Protein AF-A0ABD0PM63-F1 (afdb_monomer_lite)

pLDDT: mean 94.74, std 7.74, range [63.75, 98.75]

Secondary structure (DSSP, 8-state):
---TGGGTT-SHHHHHHHHHHHHHHHHHHTT-TTS--EEEEESHHHHHHHHHHHH-TTT-SEEEEET---S--SS--

Foldseek 3Di:
DPDPVVCPCVDLVNVLVVVQVVLVVCCVVVVVLVPAAEQEDEECSLLSRVVSCVVCVVRHVYYDRHPYPVPDDPDDD

Sequence (77 aa):
DLSTENLHFLSSRQALADLAHFRTVTAESRGLTNSKWVAFGGSYPGSLAAWFRLKYPQLVHASVATSAPVHATVNFP

Organism: Cirrhinus mrigala (NCBI:txid683832)

Radius of gyration: 14.45 Å; chains: 1; bounding box: 38×24×39 Å

InterPro domains:
  IPR008758 Peptidase S28 [PF05577] (1-76)
  IPR029058 Alpha/Beta hydrolase fold [G3DSA:3.40.50.1820] (1-77)
  IPR029058 Alpha/Beta hydrolase fold [SSF53474] (14-74)

Structure (mmCIF, N/CA/C/O backbone):
data_AF-A0ABD0PM63-F1
#
_entry.id   AF-A0ABD0PM63-F1
#
loop_
_atom_site.group_PDB
_atom_site.id
_atom_site.type_symbol
_atom_site.label_atom_id
_atom_site.label_alt_id
_atom_site.label_comp_id
_atom_site.label_asym_id
_atom_site.label_entity_id
_atom_site.label_seq_id
_atom_site.pdbx_PDB_ins_code
_atom_site.Cartn_x
_atom_site.Cartn_y
_atom_site.Cartn_z
_atom_site.occupancy
_atom_site.B_iso_or_equiv
_atom_site.auth_seq_id
_atom_site.auth_comp_id
_atom_site.auth_asym_id
_atom_site.auth_atom_id
_atom_site.pdbx_PDB_model_num
ATOM 1 N N . ASP A 1 1 ? 22.754 8.499 -2.733 1.00 86.06 1 ASP A N 1
ATOM 2 C CA . ASP A 1 1 ? 22.682 8.423 -4.213 1.00 86.06 1 ASP A CA 1
ATOM 3 C C . ASP A 1 1 ? 21.667 7.334 -4.585 1.00 86.06 1 ASP A C 1
ATOM 5 O O . ASP A 1 1 ? 21.046 6.786 -3.682 1.00 86.06 1 ASP A O 1
ATOM 9 N N . LEU A 1 2 ? 21.444 7.038 -5.868 1.00 91.06 2 LEU A N 1
ATOM 10 C CA . LEU A 1 2 ? 20.550 5.950 -6.308 1.00 91.06 2 LEU A CA 1
ATOM 11 C C . LEU A 1 2 ? 21.295 4.609 -6.444 1.00 91.06 2 LEU A C 1
ATOM 13 O O . LEU A 1 2 ? 20.993 3.815 -7.335 1.00 91.06 2 LEU A O 1
ATOM 17 N N . SER A 1 3 ? 22.306 4.372 -5.602 1.00 95.75 3 SER A N 1
ATOM 18 C CA . SER A 1 3 ? 23.005 3.089 -5.577 1.00 95.75 3 SER A CA 1
ATOM 19 C C . SER A 1 3 ? 22.049 1.965 -5.177 1.00 95.75 3 SER A C 1
ATOM 21 O O . SER A 1 3 ? 21.095 2.166 -4.424 1.00 95.75 3 SER A O 1
ATOM 23 N N . THR A 1 4 ? 22.308 0.754 -5.666 1.00 94.94 4 THR A N 1
ATOM 24 C CA . THR A 1 4 ? 21.526 -0.439 -5.307 1.00 94.94 4 THR A CA 1
ATOM 25 C C . THR A 1 4 ? 21.510 -0.687 -3.803 1.00 94.94 4 THR A C 1
ATOM 27 O O . THR A 1 4 ? 20.475 -1.077 -3.268 1.00 94.94 4 THR A O 1
ATOM 30 N N . GLU A 1 5 ? 22.617 -0.403 -3.114 1.00 95.69 5 GLU A N 1
ATOM 31 C CA . GLU A 1 5 ? 22.699 -0.457 -1.654 1.00 95.69 5 GLU A CA 1
ATOM 32 C C . GLU A 1 5 ? 21.665 0.465 -1.003 1.00 95.69 5 GLU A C 1
ATOM 34 O O . GLU A 1 5 ? 20.927 0.027 -0.129 1.00 95.69 5 GLU A O 1
ATOM 39 N N . ASN A 1 6 ? 21.504 1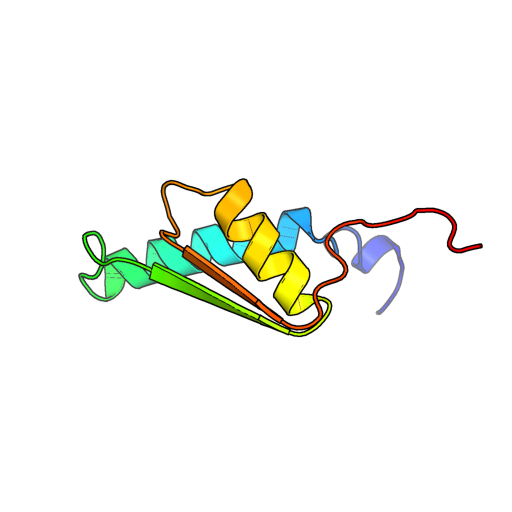.699 -1.484 1.00 96.19 6 ASN A N 1
ATOM 40 C CA . ASN A 1 6 ? 20.516 2.642 -0.953 1.00 96.19 6 ASN A CA 1
ATOM 41 C C . ASN A 1 6 ? 19.058 2.298 -1.322 1.00 96.19 6 ASN A C 1
ATOM 43 O O . ASN A 1 6 ? 18.129 2.862 -0.745 1.00 96.19 6 ASN A O 1
ATOM 47 N N . LEU A 1 7 ? 18.833 1.349 -2.237 1.00 96.00 7 LEU A N 1
ATOM 48 C CA . LEU A 1 7 ? 17.505 0.885 -2.657 1.00 96.00 7 LEU A CA 1
ATOM 49 C C . LEU A 1 7 ? 17.065 -0.415 -1.969 1.00 96.00 7 LEU A C 1
ATOM 51 O O . LEU A 1 7 ? 16.049 -0.990 -2.353 1.00 96.00 7 LEU A O 1
ATOM 55 N N . HIS A 1 8 ? 17.770 -0.880 -0.936 1.00 94.56 8 HIS A N 1
ATOM 56 C CA . HIS A 1 8 ? 17.455 -2.141 -0.252 1.00 94.56 8 HIS A CA 1
ATOM 57 C C . HIS A 1 8 ? 16.024 -2.218 0.323 1.00 94.56 8 HIS A C 1
ATOM 59 O O . HIS A 1 8 ? 15.485 -3.316 0.472 1.00 94.56 8 HIS A O 1
ATOM 65 N N . PHE A 1 9 ? 15.376 -1.078 0.594 1.00 95.56 9 PHE A N 1
ATOM 66 C CA . PHE A 1 9 ? 13.970 -1.018 1.021 1.00 95.56 9 PHE A CA 1
ATOM 67 C C . PHE A 1 9 ? 12.954 -0.920 -0.126 1.00 95.56 9 PHE A C 1
ATOM 69 O O . PHE A 1 9 ? 11.755 -1.087 0.107 1.00 95.56 9 PHE A O 1
ATOM 76 N N . LEU A 1 10 ? 13.393 -0.673 -1.364 1.00 96.44 10 LEU A N 1
ATOM 77 C CA . LEU A 1 10 ? 12.513 -0.506 -2.517 1.00 96.44 10 LEU A CA 1
ATOM 78 C C . LEU A 1 10 ? 11.906 -1.856 -2.925 1.00 96.44 10 LEU A C 1
ATOM 80 O O . LEU A 1 10 ? 12.434 -2.587 -3.759 1.00 96.44 10 LEU A O 1
ATOM 84 N N . SER A 1 11 ? 10.767 -2.199 -2.327 1.00 96.06 11 SER A N 1
ATOM 85 C CA . SER A 1 11 ? 10.034 -3.423 -2.640 1.00 96.06 11 SER A CA 1
ATOM 86 C C . SER A 1 11 ? 8.526 -3.242 -2.487 1.00 96.06 11 SER A C 1
ATOM 88 O O . SER A 1 11 ? 8.054 -2.469 -1.653 1.00 96.06 11 SER A O 1
ATOM 90 N N . SER A 1 12 ? 7.748 -4.018 -3.247 1.00 95.88 12 SER A N 1
ATOM 91 C CA . SER A 1 12 ? 6.285 -4.038 -3.110 1.00 95.88 12 SER A CA 1
ATOM 92 C C . SER A 1 12 ? 5.840 -4.516 -1.726 1.00 95.88 12 SER A C 1
ATOM 94 O O . SER A 1 12 ? 4.843 -4.031 -1.204 1.00 95.88 12 SER A O 1
ATOM 96 N N . ARG A 1 13 ? 6.598 -5.422 -1.092 1.00 96.69 13 ARG A N 1
ATOM 97 C CA . ARG A 1 13 ? 6.347 -5.856 0.291 1.00 96.69 13 ARG A CA 1
ATOM 98 C C . ARG A 1 13 ? 6.429 -4.686 1.266 1.00 96.69 13 ARG A C 1
ATOM 100 O O . ARG A 1 13 ? 5.523 -4.541 2.081 1.00 96.69 13 ARG A O 1
ATOM 107 N N . GLN A 1 14 ? 7.465 -3.856 1.149 1.00 98.31 14 GLN A N 1
ATOM 108 C CA . GLN A 1 14 ? 7.605 -2.694 2.018 1.00 98.31 14 GLN A CA 1
ATOM 109 C C . GLN A 1 14 ? 6.517 -1.654 1.743 1.00 98.31 14 GLN A C 1
ATOM 111 O O . GLN A 1 14 ? 5.858 -1.217 2.678 1.00 98.31 14 GLN A O 1
ATOM 116 N N . ALA A 1 15 ? 6.215 -1.371 0.473 1.00 98.38 15 ALA A N 1
ATOM 117 C CA . ALA A 1 15 ? 5.129 -0.456 0.119 1.00 98.38 15 ALA A CA 1
ATOM 118 C C . ALA A 1 15 ? 3.764 -0.896 0.695 1.00 98.38 15 ALA A C 1
ATOM 120 O O . ALA A 1 15 ? 2.979 -0.068 1.152 1.00 98.38 15 ALA A O 1
ATOM 121 N N . LEU A 1 16 ? 3.467 -2.201 0.713 1.00 98.56 16 LEU A N 1
ATOM 122 C CA . LEU A 1 16 ? 2.245 -2.724 1.333 1.00 98.56 16 LEU A CA 1
ATOM 123 C C . LEU A 1 16 ? 2.251 -2.581 2.865 1.00 98.56 16 LEU A C 1
ATOM 125 O O . LEU A 1 16 ? 1.201 -2.307 3.450 1.00 98.56 16 LEU A O 1
ATOM 129 N N . ALA A 1 17 ? 3.409 -2.745 3.511 1.00 98.62 17 ALA A N 1
ATOM 130 C CA . ALA A 1 17 ? 3.557 -2.504 4.945 1.00 98.62 17 ALA A CA 1
ATOM 131 C C . ALA A 1 17 ? 3.350 -1.019 5.287 1.00 98.62 17 ALA A C 1
ATOM 133 O O . ALA A 1 17 ? 2.648 -0.706 6.250 1.00 98.62 17 ALA A O 1
ATOM 134 N N . ASP A 1 18 ? 3.860 -0.114 4.450 1.00 98.75 18 ASP A N 1
ATOM 135 C CA . ASP A 1 18 ? 3.654 1.328 4.598 1.00 98.75 18 ASP A CA 1
ATOM 136 C C . ASP A 1 18 ? 2.167 1.695 4.462 1.00 98.75 18 ASP A C 1
ATOM 138 O O . ASP A 1 18 ? 1.641 2.453 5.276 1.00 98.75 18 ASP A O 1
ATOM 142 N N . LEU A 1 19 ? 1.441 1.098 3.503 1.00 98.56 19 LEU A N 1
ATOM 143 C CA . LEU A 1 19 ? -0.014 1.274 3.373 1.00 98.56 19 LEU A CA 1
ATOM 144 C C . LEU A 1 19 ? -0.776 0.781 4.613 1.00 98.56 19 LEU A C 1
ATOM 146 O O . LEU A 1 19 ? -1.715 1.440 5.068 1.00 98.56 19 LEU A O 1
ATOM 150 N N . ALA A 1 20 ? -0.381 -0.363 5.179 1.00 98.62 20 ALA A N 1
ATOM 151 C CA . ALA A 1 20 ? -0.982 -0.902 6.398 1.00 98.62 20 ALA A CA 1
ATOM 152 C C . ALA A 1 20 ? -0.759 0.028 7.602 1.00 98.62 20 ALA A C 1
ATOM 154 O O . ALA A 1 20 ? -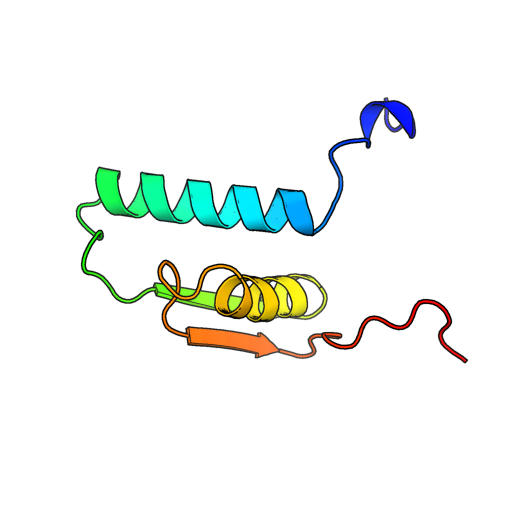1.692 0.279 8.376 1.00 98.62 20 ALA A O 1
ATOM 155 N N . HIS A 1 21 ? 0.454 0.572 7.729 1.00 98.75 21 HIS A N 1
ATOM 156 C CA . HIS A 1 21 ? 0.799 1.533 8.768 1.00 98.75 21 HIS A CA 1
ATOM 157 C C . HIS A 1 21 ? 0.014 2.839 8.597 1.00 98.75 21 HIS A C 1
ATOM 159 O O . HIS A 1 21 ? -0.686 3.257 9.521 1.00 98.75 21 HIS A O 1
ATOM 165 N N . PHE A 1 22 ? 0.030 3.419 7.392 1.00 98.44 22 PHE A N 1
ATOM 166 C CA . PHE A 1 22 ? -0.718 4.630 7.057 1.00 98.44 22 PHE A CA 1
ATOM 167 C C . PHE A 1 22 ? -2.205 4.486 7.380 1.00 98.44 22 PHE A C 1
ATOM 169 O O . PHE A 1 22 ? -2.774 5.344 8.059 1.00 98.44 22 PHE A O 1
ATOM 176 N N . ARG A 1 23 ? -2.841 3.391 6.941 1.00 97.94 23 ARG A N 1
ATOM 177 C CA . ARG A 1 23 ? -4.257 3.134 7.226 1.00 97.94 23 ARG A CA 1
ATOM 178 C C . ARG A 1 23 ? -4.505 3.097 8.729 1.00 97.94 23 ARG A C 1
ATOM 180 O O . ARG A 1 23 ? -5.472 3.696 9.182 1.00 97.94 23 ARG A O 1
ATOM 187 N N . THR A 1 24 ? -3.680 2.375 9.488 1.00 98.38 24 THR A N 1
ATOM 188 C CA . THR A 1 24 ? -3.869 2.180 10.938 1.00 98.38 24 THR A CA 1
ATOM 189 C C . THR A 1 24 ? -3.779 3.503 11.690 1.00 98.38 24 THR A C 1
ATOM 191 O O . THR A 1 24 ? -4.741 3.892 12.349 1.00 98.38 24 THR A O 1
ATOM 194 N N . VAL A 1 25 ? -2.695 4.253 11.483 1.00 98.62 25 VAL A N 1
ATOM 195 C CA . VAL A 1 25 ? -2.485 5.561 12.122 1.00 98.62 25 VAL A CA 1
ATOM 196 C C . VAL A 1 25 ? -3.560 6.568 11.702 1.00 98.62 25 VAL A C 1
ATOM 198 O O . VAL A 1 25 ? -4.077 7.324 12.528 1.00 98.62 25 VAL A O 1
ATOM 201 N N . THR A 1 26 ? -3.954 6.575 10.425 1.00 98.50 26 THR A N 1
ATOM 202 C CA . THR A 1 26 ? -5.025 7.464 9.947 1.00 98.50 26 THR A CA 1
ATOM 203 C C . THR A 1 26 ? -6.368 7.096 10.568 1.00 98.50 26 THR A C 1
ATOM 205 O O . THR A 1 26 ? -7.129 7.979 10.959 1.00 98.50 26 THR A O 1
ATOM 208 N N . ALA A 1 27 ? -6.667 5.802 10.692 1.00 98.38 27 ALA A N 1
ATOM 209 C CA . ALA A 1 27 ? -7.913 5.346 11.285 1.00 98.38 27 ALA A CA 1
ATOM 210 C C . ALA A 1 27 ? -8.014 5.725 12.767 1.00 98.38 27 ALA A C 1
ATOM 212 O O . ALA A 1 27 ? -9.066 6.183 13.201 1.00 98.38 27 ALA A O 1
ATOM 213 N N . GLU A 1 28 ? -6.928 5.595 13.523 1.00 98.25 28 GLU A N 1
ATOM 214 C CA . GLU A 1 28 ? -6.877 5.993 14.931 1.00 98.25 28 GLU A CA 1
ATOM 215 C C . GLU A 1 28 ? -6.978 7.514 15.091 1.00 98.25 28 GLU A C 1
ATOM 217 O O . GLU A 1 28 ? -7.876 8.006 15.773 1.00 98.25 28 GLU A O 1
ATOM 222 N N . SER A 1 29 ? -6.126 8.271 14.394 1.00 98.44 29 SER A N 1
ATOM 223 C CA . SER A 1 29 ? -6.063 9.737 14.525 1.00 98.44 29 SER A CA 1
ATOM 224 C C . SER A 1 29 ? -7.325 10.464 14.054 1.00 98.44 29 SER A C 1
ATOM 226 O O . SER A 1 29 ? -7.578 11.593 14.471 1.00 98.44 29 SER A O 1
ATOM 228 N N . ARG A 1 30 ? -8.125 9.840 13.180 1.00 98.06 30 ARG A N 1
ATOM 229 C CA . ARG A 1 30 ? -9.360 10.419 12.629 1.00 98.06 30 ARG A CA 1
ATOM 230 C C . ARG A 1 30 ? -10.638 9.778 13.174 1.00 98.06 30 ARG A C 1
ATOM 232 O O . ARG A 1 30 ? -11.716 10.138 12.714 1.00 98.06 30 ARG A O 1
ATOM 239 N N . GLY A 1 31 ? -10.548 8.823 14.105 1.00 97.50 31 GLY A N 1
ATOM 240 C CA . GLY A 1 31 ? -11.723 8.110 14.626 1.00 97.50 31 GLY A CA 1
ATOM 241 C C . GLY A 1 31 ? -12.429 7.220 13.589 1.00 97.50 31 GLY A C 1
ATOM 242 O O . GLY A 1 31 ? -13.630 6.986 13.679 1.00 97.50 31 GLY A O 1
ATOM 243 N N . LEU A 1 32 ? -11.697 6.714 12.592 1.00 97.62 32 LEU A N 1
ATOM 244 C CA . LEU A 1 32 ? -12.196 5.869 11.499 1.00 97.62 32 LEU A CA 1
ATOM 245 C C . LEU A 1 32 ? -11.885 4.373 11.705 1.00 97.62 32 LEU A C 1
ATOM 247 O O . LEU A 1 32 ? -11.921 3.598 10.747 1.00 97.62 32 LEU A O 1
ATOM 251 N N . THR A 1 33 ? -11.576 3.939 12.930 1.00 95.75 33 THR A N 1
ATOM 252 C CA . THR A 1 33 ? -11.212 2.545 13.265 1.00 95.75 33 THR A CA 1
ATOM 253 C C . THR A 1 33 ? -12.267 1.524 12.831 1.00 95.75 33 THR A C 1
ATOM 255 O O . THR A 1 33 ? -11.914 0.466 12.310 1.00 95.75 33 THR A O 1
ATOM 258 N N . ASN A 1 34 ? -13.550 1.879 12.954 1.00 95.94 34 ASN A N 1
ATOM 259 C CA . ASN A 1 34 ? -14.692 1.050 12.548 1.00 95.94 34 ASN A CA 1
ATOM 260 C C . ASN A 1 34 ? -15.159 1.298 11.100 1.00 95.94 34 ASN A C 1
ATOM 262 O O . ASN A 1 34 ? -16.126 0.685 10.645 1.00 95.94 34 ASN A O 1
ATOM 266 N N . SER A 1 35 ? -14.506 2.20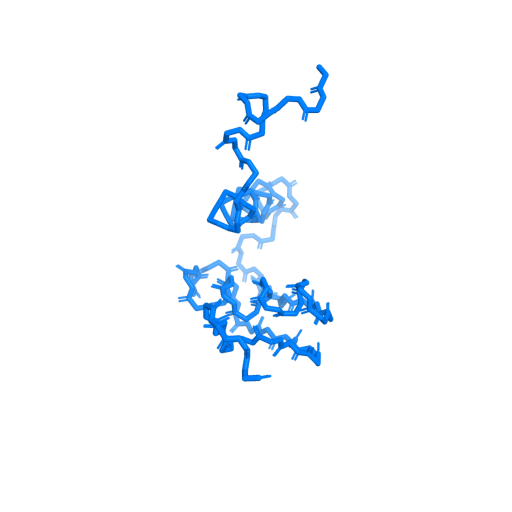4 10.365 1.00 97.69 35 SER A N 1
ATOM 267 C CA . SER A 1 35 ? -14.894 2.526 8.990 1.00 97.69 35 SER A CA 1
ATOM 268 C C . SER A 1 35 ? -14.446 1.449 8.008 1.00 97.69 35 SER A C 1
ATOM 270 O O . SER A 1 35 ? -13.403 0.809 8.164 1.00 97.69 35 SER A O 1
ATOM 272 N N . LYS A 1 36 ? -15.226 1.275 6.940 1.00 98.25 36 LYS A N 1
ATOM 273 C CA . LYS A 1 36 ? -14.856 0.432 5.801 1.00 98.25 36 LYS A CA 1
ATOM 274 C C . LYS A 1 36 ? -13.881 1.208 4.914 1.00 98.25 36 LYS A C 1
ATOM 276 O O . LYS A 1 36 ? -14.193 2.310 4.478 1.00 98.25 36 LYS A O 1
ATOM 281 N N . TRP A 1 37 ? -12.728 0.616 4.623 1.00 98.38 37 TRP A N 1
ATOM 282 C CA . TRP A 1 37 ? -11.719 1.202 3.736 1.00 98.38 37 TRP A CA 1
ATOM 283 C C . TRP A 1 37 ? -11.731 0.507 2.377 1.00 98.38 37 TRP A C 1
ATOM 285 O O . TRP A 1 37 ? -11.817 -0.723 2.314 1.00 98.38 37 TRP A O 1
ATOM 295 N N . VAL A 1 38 ? -11.620 1.286 1.301 1.00 98.56 38 VAL A N 1
ATOM 296 C CA . VAL A 1 38 ? -11.521 0.780 -0.073 1.00 98.56 38 VAL A CA 1
ATOM 297 C C . VAL A 1 38 ? -10.227 1.292 -0.695 1.00 98.56 38 VAL A C 1
ATOM 299 O O . VAL A 1 38 ? -9.982 2.496 -0.700 1.00 98.56 38 VAL A O 1
ATOM 302 N N . ALA A 1 39 ? -9.391 0.383 -1.196 1.00 98.38 39 ALA A N 1
ATOM 303 C CA . ALA A 1 39 ? -8.137 0.732 -1.861 1.00 98.38 39 ALA A CA 1
ATOM 304 C C . ALA A 1 39 ? -8.352 0.905 -3.370 1.00 98.38 39 ALA A C 1
ATOM 306 O O . ALA A 1 39 ? -8.962 0.051 -4.007 1.00 98.38 39 ALA A O 1
ATOM 307 N N . PHE A 1 40 ? -7.822 1.975 -3.955 1.00 98.56 40 PHE A N 1
ATOM 308 C CA . PHE A 1 40 ? -7.897 2.238 -5.393 1.00 98.56 40 PHE A CA 1
ATOM 309 C C . PHE A 1 40 ? -6.495 2.338 -5.982 1.00 98.56 40 PHE A C 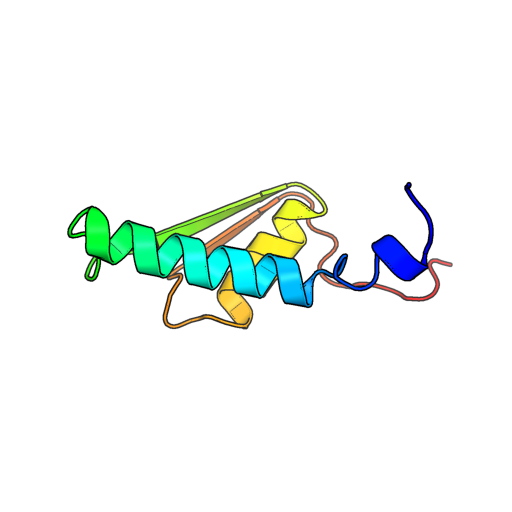1
ATOM 311 O O . PHE A 1 40 ? -5.598 2.906 -5.361 1.00 98.56 40 PHE A O 1
ATOM 318 N N . GLY A 1 41 ? -6.317 1.829 -7.197 1.00 98.06 41 GLY A N 1
ATOM 319 C CA . GLY A 1 41 ? -5.076 2.005 -7.937 1.00 98.06 41 GLY A CA 1
ATOM 320 C C . GLY A 1 41 ? -5.188 1.542 -9.383 1.00 98.06 41 GLY A C 1
ATOM 321 O O . GLY A 1 41 ? -5.997 0.669 -9.700 1.00 98.06 41 GLY A O 1
ATOM 322 N N . GLY A 1 42 ? -4.361 2.129 -10.251 1.00 96.94 42 GLY A N 1
ATOM 323 C CA . GLY A 1 42 ? -4.219 1.737 -11.653 1.00 96.94 42 GLY A CA 1
ATOM 324 C C . GLY A 1 42 ? -2.802 1.288 -11.990 1.00 96.94 42 GLY A C 1
ATOM 325 O O . GLY A 1 42 ? -1.866 1.791 -11.380 1.00 96.94 42 GLY A O 1
ATOM 326 N N . SER A 1 43 ? -2.624 0.365 -12.942 1.00 95.81 43 SER A N 1
ATOM 327 C CA . SER A 1 43 ? -1.303 -0.190 -13.300 1.00 95.81 43 SER A CA 1
ATOM 328 C C . SER A 1 43 ? -0.601 -0.797 -12.070 1.00 95.81 43 SER A C 1
ATOM 330 O O . SER A 1 43 ? -1.236 -1.535 -11.317 1.00 95.81 43 SER A O 1
ATOM 332 N N . TYR A 1 44 ? 0.675 -0.497 -11.815 1.00 95.31 44 TYR A N 1
ATOM 333 C CA . TYR A 1 44 ? 1.394 -0.969 -10.627 1.00 95.31 44 TYR A CA 1
ATOM 334 C C . TYR A 1 44 ? 0.680 -0.629 -9.296 1.00 95.31 44 TYR A C 1
ATOM 336 O O . TYR A 1 44 ? 0.474 -1.543 -8.494 1.00 95.31 44 TYR A O 1
ATOM 344 N N . PRO A 1 45 ? 0.199 0.610 -9.058 1.00 97.31 45 PRO A N 1
ATOM 345 C CA . PRO A 1 45 ? -0.697 0.901 -7.93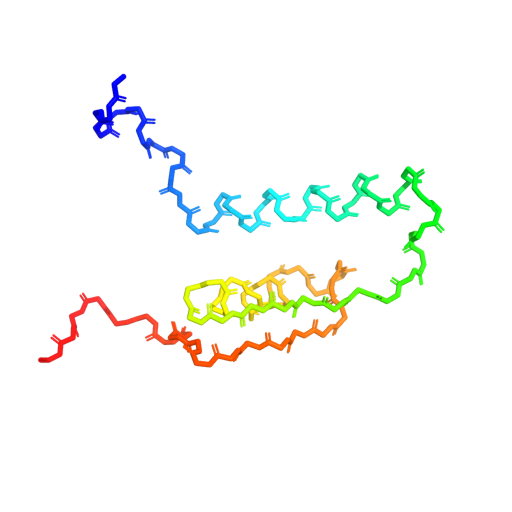4 1.00 97.31 45 PRO A CA 1
ATOM 346 C C . PRO A 1 45 ? -1.964 0.040 -7.888 1.00 97.31 45 PRO A C 1
ATOM 348 O O . PRO A 1 45 ? -2.461 -0.256 -6.806 1.00 97.31 45 PRO A O 1
ATOM 351 N N . GLY A 1 46 ? -2.489 -0.387 -9.038 1.00 97.81 46 GLY A N 1
ATOM 352 C CA . GLY A 1 46 ? -3.591 -1.346 -9.109 1.00 97.81 46 GLY A CA 1
ATOM 353 C C . GLY A 1 46 ? -3.187 -2.720 -8.578 1.00 97.81 46 GLY A C 1
ATOM 354 O O . GLY A 1 46 ? -3.921 -3.305 -7.780 1.00 97.81 46 GLY A O 1
ATOM 355 N N . SER A 1 47 ? -1.989 -3.199 -8.927 1.00 97.25 47 SER A N 1
ATOM 356 C CA . SER A 1 47 ? -1.428 -4.420 -8.335 1.00 97.25 47 SER A CA 1
ATOM 357 C C . SER A 1 47 ? -1.259 -4.271 -6.822 1.00 97.25 47 SER A C 1
ATOM 359 O O . SER A 1 47 ? -1.673 -5.156 -6.075 1.00 97.25 47 SER A O 1
ATOM 361 N N . LEU A 1 48 ? -0.753 -3.126 -6.349 1.00 98.06 48 LEU A N 1
ATOM 362 C CA . LEU A 1 48 ? -0.669 -2.830 -4.916 1.00 98.06 48 LEU A CA 1
ATOM 363 C C . LEU A 1 48 ? -2.048 -2.805 -4.245 1.00 98.06 48 LEU A C 1
ATOM 365 O O . LEU A 1 48 ? -2.193 -3.389 -3.179 1.00 98.06 48 LEU A O 1
ATOM 369 N N . ALA A 1 49 ? -3.073 -2.201 -4.852 1.00 98.50 49 ALA A N 1
ATOM 370 C CA . ALA A 1 49 ? -4.427 -2.171 -4.296 1.00 98.50 49 ALA A CA 1
ATOM 371 C C . ALA A 1 49 ? -5.016 -3.585 -4.145 1.00 98.50 49 ALA A C 1
ATOM 373 O O . ALA A 1 49 ? -5.549 -3.922 -3.082 1.00 98.50 49 ALA A O 1
ATOM 374 N N . ALA A 1 50 ? -4.864 -4.433 -5.169 1.00 97.88 50 ALA A N 1
ATOM 375 C CA . ALA A 1 50 ? -5.283 -5.832 -5.120 1.00 97.88 50 ALA A CA 1
ATOM 376 C C . ALA A 1 50 ? -4.519 -6.619 -4.040 1.00 97.88 50 ALA A C 1
ATOM 378 O O . ALA A 1 50 ? -5.121 -7.314 -3.217 1.00 97.88 50 ALA A O 1
ATOM 379 N N . TRP A 1 51 ? -3.190 -6.488 -3.997 1.00 97.88 51 TRP A N 1
ATOM 380 C CA . TRP A 1 51 ? -2.362 -7.184 -3.012 1.00 97.88 51 TRP A CA 1
ATOM 381 C C . TRP A 1 51 ? -2.568 -6.665 -1.591 1.00 97.88 51 TRP A C 1
ATOM 383 O O . TRP A 1 51 ? -2.485 -7.451 -0.651 1.00 97.88 51 TRP A O 1
ATOM 393 N N . PHE A 1 52 ? -2.896 -5.386 -1.411 1.00 98.56 52 PHE A N 1
ATOM 394 C CA . PHE A 1 52 ? -3.192 -4.822 -0.099 1.00 98.56 52 PHE A CA 1
ATOM 395 C C . PHE A 1 52 ? -4.462 -5.441 0.479 1.00 98.56 52 PHE A C 1
ATOM 397 O O . PHE A 1 52 ? -4.446 -5.926 1.611 1.00 98.56 52 PHE A O 1
ATOM 404 N N . ARG A 1 53 ? -5.524 -5.555 -0.331 1.00 98.38 53 ARG A N 1
ATOM 405 C CA . ARG A 1 53 ? -6.739 -6.276 0.066 1.00 98.38 53 ARG A CA 1
ATOM 406 C C . ARG A 1 53 ? -6.471 -7.754 0.358 1.00 98.38 53 ARG A C 1
ATOM 408 O O . ARG A 1 53 ? -7.077 -8.301 1.281 1.00 98.38 53 ARG A O 1
ATOM 415 N N . LEU A 1 54 ? -5.596 -8.397 -0.413 1.00 97.62 54 LEU A N 1
ATOM 416 C CA . LEU A 1 54 ? -5.247 -9.809 -0.240 1.00 97.62 54 LEU A CA 1
ATOM 417 C C . LEU A 1 54 ? -4.437 -10.064 1.041 1.00 97.62 54 LEU A C 1
ATOM 419 O O . LEU A 1 54 ? -4.713 -11.022 1.756 1.00 97.62 54 LEU A O 1
ATOM 423 N N . LYS A 1 55 ? -3.423 -9.237 1.318 1.00 98.00 55 LYS A N 1
ATOM 424 C CA . LYS A 1 55 ? -2.468 -9.436 2.422 1.00 98.00 55 LYS A CA 1
ATOM 425 C C . LYS A 1 55 ? -2.932 -8.842 3.748 1.00 98.00 55 LYS A C 1
ATOM 427 O O . LYS A 1 55 ? -2.551 -9.363 4.790 1.00 98.00 55 LYS A O 1
ATOM 432 N N . TYR A 1 56 ? -3.766 -7.804 3.715 1.00 98.38 56 TYR A N 1
ATOM 433 C CA . TYR A 1 56 ? -4.290 -7.126 4.904 1.00 98.38 56 TYR A CA 1
ATOM 434 C C . TYR A 1 56 ? -5.829 -7.061 4.878 1.00 98.38 56 TYR A C 1
ATOM 436 O O . TYR A 1 56 ? -6.413 -5.971 4.937 1.00 98.38 56 TYR A O 1
ATOM 444 N N . PRO A 1 57 ? -6.521 -8.216 4.790 1.00 98.12 57 PRO A N 1
ATOM 445 C CA . PRO A 1 57 ? -7.981 -8.280 4.672 1.00 98.12 57 PRO A CA 1
ATOM 446 C C . PRO A 1 57 ? -8.731 -7.641 5.852 1.00 98.12 57 PRO A C 1
ATOM 448 O O . PRO A 1 57 ? -9.878 -7.228 5.704 1.00 98.12 57 PRO A O 1
ATOM 451 N N . GLN A 1 58 ? -8.090 -7.556 7.018 1.00 97.19 58 GLN A N 1
ATOM 452 C CA . GLN A 1 58 ? -8.606 -6.926 8.230 1.00 97.19 58 GLN A CA 1
ATOM 453 C C . GLN A 1 58 ? -8.544 -5.391 8.194 1.00 97.19 58 GLN A C 1
ATOM 455 O O . GLN A 1 58 ? -9.255 -4.732 8.947 1.00 97.19 58 GLN A O 1
ATOM 460 N N . LEU A 1 59 ? -7.696 -4.809 7.337 1.00 98.12 59 LEU A N 1
ATOM 461 C CA . LEU A 1 59 ? -7.496 -3.358 7.250 1.00 98.12 59 LEU A CA 1
ATOM 462 C C . LEU A 1 59 ? -8.270 -2.724 6.089 1.00 98.12 59 LEU A C 1
ATOM 464 O O . LEU A 1 59 ? -8.702 -1.574 6.199 1.00 98.12 59 LEU A O 1
ATOM 468 N N . VAL A 1 60 ? -8.465 -3.466 4.997 1.00 97.94 60 VAL A N 1
ATOM 469 C CA . VAL A 1 60 ? -9.131 -2.993 3.778 1.00 97.94 60 VAL A CA 1
ATOM 470 C C . VAL A 1 60 ? -10.267 -3.928 3.406 1.00 97.94 60 VAL A C 1
ATOM 472 O O . VAL A 1 60 ? -10.081 -5.131 3.252 1.00 97.94 60 VAL A O 1
ATOM 475 N N . HIS A 1 61 ? -11.455 -3.363 3.223 1.00 98.38 61 HIS A N 1
ATOM 476 C CA . HIS A 1 61 ? -12.660 -4.129 2.943 1.00 98.38 61 HIS A CA 1
ATOM 477 C C . HIS A 1 61 ? -12.760 -4.563 1.477 1.00 98.38 61 HIS A C 1
ATOM 479 O O . HIS A 1 61 ? -13.138 -5.703 1.200 1.00 98.38 61 HIS A O 1
ATOM 485 N N . ALA A 1 62 ? -12.400 -3.679 0.546 1.00 98.44 62 ALA A N 1
ATOM 486 C CA . ALA A 1 62 ? -12.465 -3.924 -0.892 1.00 98.44 62 ALA A CA 1
ATOM 487 C C . ALA A 1 62 ? -11.341 -3.186 -1.634 1.00 98.44 62 ALA A C 1
ATOM 489 O O . ALA A 1 62 ? -10.743 -2.254 -1.097 1.00 98.44 62 ALA A O 1
ATOM 490 N N . SER A 1 63 ? -11.064 -3.588 -2.873 1.00 98.44 63 SER A N 1
ATOM 491 C CA . SER A 1 63 ? -10.091 -2.910 -3.731 1.00 98.44 63 SER A CA 1
ATOM 492 C C . SER A 1 63 ? -10.591 -2.776 -5.163 1.00 98.44 63 SER A C 1
ATOM 494 O O . SER A 1 63 ? -11.171 -3.719 -5.698 1.00 98.44 63 SER A O 1
ATOM 496 N N . VAL A 1 64 ? -10.289 -1.646 -5.796 1.00 98.44 64 VAL A N 1
ATOM 497 C CA . VAL A 1 64 ? -10.466 -1.407 -7.231 1.00 98.44 64 VAL A CA 1
ATOM 498 C C . VAL A 1 64 ? -9.084 -1.322 -7.870 1.00 98.44 64 VAL A C 1
ATOM 500 O O . VAL A 1 64 ? -8.341 -0.364 -7.657 1.00 98.44 64 VAL A O 1
ATOM 503 N N . ALA A 1 65 ? -8.743 -2.356 -8.635 1.00 97.75 65 ALA A N 1
ATOM 504 C CA . ALA A 1 65 ? -7.442 -2.538 -9.265 1.00 97.75 65 ALA A CA 1
ATOM 505 C C . ALA A 1 65 ? -7.585 -2.434 -10.790 1.00 97.75 65 ALA A C 1
ATOM 507 O O . ALA A 1 65 ? -7.839 -3.428 -11.468 1.00 97.75 65 ALA A O 1
ATOM 508 N N . THR A 1 66 ? -7.474 -1.221 -11.332 1.00 96.50 66 THR A N 1
ATOM 509 C CA . THR A 1 66 ? -7.666 -0.983 -12.770 1.00 96.50 66 THR A CA 1
ATOM 510 C C . THR A 1 66 ? -6.386 -1.257 -13.562 1.00 96.50 66 THR A C 1
ATOM 512 O O . THR A 1 66 ? -5.297 -0.858 -13.151 1.00 96.50 66 THR A O 1
ATOM 515 N N . SER A 1 67 ? -6.490 -1.968 -14.687 1.00 94.62 67 SER A N 1
ATOM 516 C CA . SER A 1 67 ? -5.348 -2.337 -15.546 1.00 94.62 67 SER A CA 1
ATOM 517 C C . SER A 1 67 ? -4.146 -2.904 -14.771 1.00 94.62 67 SER A C 1
ATOM 519 O O . SER A 1 67 ? -2.995 -2.601 -15.079 1.00 94.62 67 SER A O 1
ATOM 521 N N . ALA A 1 68 ? -4.416 -3.666 -13.710 1.00 94.31 68 ALA A N 1
ATOM 522 C CA . ALA A 1 68 ? -3.406 -4.126 -12.771 1.00 94.31 68 ALA A CA 1
ATOM 523 C C . ALA A 1 68 ? -2.733 -5.417 -13.270 1.00 94.31 68 ALA A C 1
ATOM 525 O O . ALA A 1 68 ? -3.414 -6.442 -13.385 1.00 94.31 68 ALA A O 1
ATOM 526 N N . PRO A 1 69 ? -1.410 -5.431 -13.510 1.00 91.00 69 PRO A N 1
ATOM 527 C CA . PRO A 1 69 ? -0.679 -6.665 -13.779 1.00 91.00 69 PRO A CA 1
ATOM 528 C C . PRO A 1 69 ? -0.485 -7.448 -12.469 1.00 91.00 69 PRO A C 1
ATOM 530 O O . PRO A 1 69 ? 0.583 -7.432 -11.857 1.00 91.00 69 PRO A O 1
ATOM 533 N N . VAL A 1 70 ? -1.547 -8.094 -11.979 1.00 88.62 70 VAL A N 1
ATOM 534 C CA . VAL A 1 70 ? -1.525 -8.859 -10.714 1.00 88.62 70 VAL A CA 1
ATOM 535 C C . VAL A 1 70 ? -0.796 -10.196 -10.844 1.00 88.62 70 VAL A C 1
ATOM 537 O O . VAL A 1 70 ? -0.262 -10.707 -9.860 1.00 88.62 70 VAL A O 1
ATOM 540 N N . HIS A 1 71 ? -0.740 -10.734 -12.061 1.00 83.81 71 HIS A N 1
ATOM 541 C CA . HIS A 1 71 ? 0.058 -11.900 -12.416 1.00 83.81 71 HIS A CA 1
ATOM 542 C C . HIS A 1 71 ? 1.439 -11.436 -12.870 1.00 83.81 71 HIS A C 1
ATOM 544 O O . HIS A 1 71 ? 1.684 -11.240 -14.057 1.00 83.81 71 HIS A O 1
ATOM 550 N N . ALA A 1 72 ? 2.334 -11.218 -11.908 1.00 70.81 72 ALA A N 1
ATOM 551 C CA . ALA A 1 72 ? 3.718 -10.893 -12.212 1.00 70.81 72 ALA A CA 1
ATOM 552 C C . ALA A 1 72 ? 4.409 -12.115 -12.837 1.00 70.81 72 ALA A C 1
ATOM 554 O O . ALA A 1 72 ? 4.562 -13.152 -12.191 1.00 70.81 72 ALA A O 1
A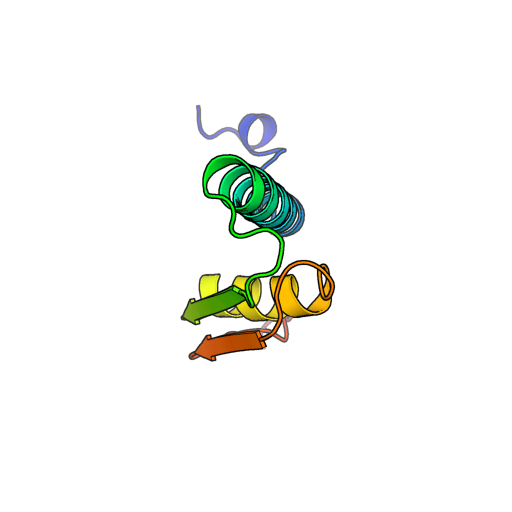TOM 555 N N . THR A 1 73 ? 4.829 -11.991 -14.090 1.00 76.00 73 THR A N 1
ATOM 556 C CA . THR A 1 73 ? 5.658 -12.980 -14.783 1.00 76.00 73 THR A CA 1
ATOM 557 C C . THR A 1 73 ? 7.112 -12.538 -14.716 1.00 76.00 73 THR A C 1
ATOM 559 O O . THR A 1 73 ? 7.429 -11.405 -15.071 1.00 76.00 73 THR A O 1
ATOM 562 N N . VAL A 1 74 ? 8.001 -13.428 -14.269 1.00 70.81 74 VAL A N 1
ATOM 563 C CA . VAL A 1 74 ? 9.444 -13.133 -14.190 1.00 70.81 74 VAL A CA 1
ATOM 564 C C . VAL A 1 74 ? 10.037 -12.941 -15.588 1.00 70.81 74 VAL A C 1
ATOM 566 O O . VAL A 1 74 ? 10.840 -12.039 -15.788 1.00 70.81 74 VAL A O 1
ATOM 569 N N . ASN A 1 75 ? 9.575 -13.736 -16.556 1.00 73.81 75 ASN A N 1
ATOM 570 C CA . ASN A 1 75 ? 9.917 -13.605 -17.967 1.00 73.81 75 ASN A CA 1
ATOM 571 C C . ASN A 1 75 ? 8.623 -13.366 -18.747 1.00 73.81 75 ASN A C 1
ATOM 573 O O . ASN A 1 75 ? 7.769 -14.253 -18.806 1.00 73.81 75 ASN A O 1
ATOM 577 N N . PHE A 1 76 ? 8.459 -12.163 -19.292 1.00 63.75 76 PHE A N 1
ATOM 578 C CA . PHE A 1 76 ? 7.470 -11.925 -20.342 1.00 63.75 76 PHE A CA 1
ATOM 579 C C . PHE A 1 76 ? 8.012 -12.559 -21.638 1.00 63.75 76 PHE A C 1
ATOM 581 O O . PHE A 1 76 ? 9.208 -12.394 -21.890 1.00 63.75 76 PHE A O 1
ATOM 588 N N . PRO A 1 77 ? 7.205 -13.330 -22.391 1.00 65.44 77 PRO A N 1
ATOM 589 C CA . PRO A 1 77 ? 7.640 -13.935 -23.649 1.00 65.44 77 PRO A CA 1
ATOM 590 C C . PRO A 1 77 ? 8.040 -12.895 -24.700 1.00 65.44 77 PRO A C 1
ATOM 592 O O . PRO A 1 77 ? 7.507 -11.761 -24.649 1.00 65.44 77 PRO A O 1
#